Protein AF-A0A7X0JT51-F1 (afdb_monomer_lite)

Organism: NCBI:txid570281

Sequence (87 aa):
MYIWKFDSCVEDDQIAEYSRDESPDRFLFREGKRFDSDLGVPKFEFERSSAELSKLDSVPNTAMVPLVSSKFAIALRSNYPKFLGID

Radius of gyration: 13.81 Å; chains: 1; bounding box: 29×27×37 Å

Structure (mmCIF, N/CA/C/O backbone):
data_AF-A0A7X0JT51-F1
#
_entry.id   AF-A0A7X0JT51-F1
#
loop_
_atom_site.group_PDB
_atom_site.id
_atom_site.type_symbol
_atom_site.label_atom_id
_atom_site.label_alt_id
_atom_site.label_comp_id
_atom_site.label_asym_id
_atom_site.label_entity_id
_atom_site.label_seq_id
_atom_site.pdbx_PDB_ins_code
_atom_site.Cartn_x
_atom_site.Cartn_y
_atom_site.Cartn_z
_atom_site.occupancy
_atom_site.B_iso_or_equiv
_atom_site.auth_seq_id
_atom_site.auth_comp_id
_atom_site.auth_asym_id
_atom_site.auth_atom_id
_atom_site.pdbx_PDB_model_num
ATOM 1 N N . MET A 1 1 ? -21.204 1.655 0.876 1.00 42.66 1 MET A N 1
ATOM 2 C CA . MET A 1 1 ? -20.053 2.478 0.449 1.00 42.66 1 MET A CA 1
ATOM 3 C C . MET A 1 1 ? -18.849 1.558 0.399 1.00 42.66 1 MET A C 1
ATOM 5 O O . MET A 1 1 ? -18.560 0.940 1.413 1.00 42.66 1 MET A O 1
ATOM 9 N N . TYR A 1 2 ? -18.227 1.381 -0.765 1.00 50.53 2 TYR A N 1
ATOM 10 C CA . TYR A 1 2 ? -16.978 0.623 -0.879 1.00 50.53 2 TYR A CA 1
ATOM 11 C C . TYR A 1 2 ? -15.831 1.612 -0.652 1.00 50.53 2 TYR A C 1
ATOM 13 O O . TYR A 1 2 ? -15.796 2.641 -1.317 1.00 50.53 2 TYR A O 1
ATOM 21 N N . ILE A 1 3 ? -14.945 1.343 0.312 1.00 55.09 3 ILE A N 1
ATOM 22 C CA . ILE A 1 3 ? -13.798 2.223 0.632 1.00 55.09 3 ILE A CA 1
ATOM 23 C C . ILE A 1 3 ? -12.755 2.184 -0.498 1.00 55.09 3 ILE A C 1
ATOM 25 O O . ILE A 1 3 ? -11.942 3.090 -0.643 1.00 55.09 3 ILE A O 1
ATOM 29 N N . TRP A 1 4 ? -12.805 1.139 -1.322 1.00 57.47 4 TRP A N 1
ATOM 30 C CA . TRP A 1 4 ? -11.839 0.871 -2.366 1.00 57.47 4 TRP A CA 1
ATOM 31 C C . TRP A 1 4 ? -12.527 0.106 -3.502 1.00 57.47 4 TRP A C 1
ATOM 33 O O . TRP A 1 4 ? -13.194 -0.904 -3.265 1.00 57.47 4 TRP A O 1
ATOM 43 N N . LYS A 1 5 ? -12.422 0.630 -4.724 1.00 58.91 5 LYS A N 1
ATOM 44 C CA . LYS A 1 5 ? -12.925 0.021 -5.957 1.00 58.91 5 LYS A CA 1
ATOM 45 C C . LYS A 1 5 ? -11.989 0.434 -7.089 1.00 58.91 5 LYS A C 1
ATOM 47 O O . LYS A 1 5 ? -11.682 1.615 -7.208 1.00 58.91 5 LYS A O 1
ATOM 52 N N . PHE A 1 6 ? -11.565 -0.521 -7.911 1.00 62.84 6 PHE A N 1
ATOM 53 C CA . PHE A 1 6 ? -10.894 -0.203 -9.167 1.00 62.84 6 PHE A CA 1
ATOM 54 C C . PHE A 1 6 ? -11.889 0.327 -10.182 1.00 62.84 6 PHE A C 1
ATOM 56 O O . PHE A 1 6 ? -12.937 -0.287 -10.410 1.00 62.84 6 PHE A O 1
ATOM 63 N N . ASP A 1 7 ? -11.539 1.445 -10.807 1.00 62.19 7 ASP A N 1
ATOM 64 C CA . ASP A 1 7 ? -12.116 1.770 -12.099 1.00 62.19 7 ASP A CA 1
ATOM 65 C C . ASP A 1 7 ? -11.624 0.739 -13.114 1.00 62.19 7 ASP A C 1
ATOM 67 O O . ASP A 1 7 ? -10.497 0.255 -13.052 1.00 62.19 7 ASP A O 1
ATOM 71 N N . SER A 1 8 ? -12.489 0.357 -14.043 1.00 61.50 8 SER A N 1
ATOM 72 C CA . SER A 1 8 ? -12.236 -0.720 -15.005 1.00 61.50 8 SER A CA 1
ATOM 73 C C . SER A 1 8 ? -11.146 -0.407 -16.045 1.00 61.50 8 SER A C 1
ATOM 75 O O . SER A 1 8 ? -10.951 -1.206 -16.952 1.00 61.50 8 SER A O 1
ATOM 77 N N . CYS A 1 9 ? -10.471 0.742 -15.938 1.00 61.62 9 CYS A N 1
ATOM 78 C CA . CYS A 1 9 ? -9.534 1.279 -16.931 1.00 61.62 9 CYS A CA 1
ATOM 79 C C . CYS A 1 9 ? -8.172 1.660 -16.320 1.00 61.62 9 CYS A C 1
ATOM 81 O O . CYS A 1 9 ? -7.560 2.639 -16.737 1.00 61.62 9 CYS A O 1
ATOM 83 N N . VAL A 1 10 ? -7.739 0.953 -15.277 1.00 72.75 10 VAL A N 1
ATOM 84 C CA . VAL A 1 10 ? -6.408 1.143 -14.688 1.00 72.75 10 VAL A CA 1
ATOM 85 C C . VAL A 1 10 ? -5.402 0.357 -15.528 1.00 72.75 10 VAL A C 1
ATOM 87 O O . VAL A 1 10 ? -5.564 -0.851 -15.683 1.00 72.75 10 VAL A O 1
ATOM 90 N N . GLU A 1 11 ? -4.402 1.046 -16.075 1.00 80.38 11 GLU A N 1
ATOM 91 C CA . GLU A 1 11 ? -3.302 0.414 -16.817 1.00 80.38 11 GLU A CA 1
ATOM 92 C C . GLU A 1 11 ? -2.425 -0.429 -15.869 1.00 80.38 11 GLU A C 1
ATOM 94 O O . GLU A 1 11 ? -2.337 -0.146 -14.669 1.00 80.38 11 GLU A O 1
ATOM 99 N N . ASP A 1 12 ? -1.771 -1.466 -16.396 1.00 77.00 12 ASP A N 1
ATOM 100 C CA . ASP A 1 12 ? -0.994 -2.413 -15.581 1.00 77.00 12 ASP A CA 1
ATOM 101 C C . ASP A 1 12 ? 0.139 -1.718 -14.795 1.00 77.00 12 ASP A C 1
ATOM 103 O O . ASP A 1 12 ? 0.355 -2.031 -13.625 1.00 77.00 12 ASP A O 1
ATOM 107 N N . ASP A 1 13 ? 0.772 -0.691 -15.377 1.00 80.38 13 ASP A N 1
ATOM 108 C CA . ASP A 1 13 ? 1.852 0.115 -14.769 1.00 80.38 13 ASP A CA 1
ATOM 109 C C . ASP A 1 13 ? 1.400 0.959 -13.556 1.00 80.38 13 ASP A C 1
ATOM 111 O O . ASP A 1 13 ? 2.190 1.612 -12.861 1.00 80.38 13 ASP A O 1
ATOM 115 N N . GLN A 1 14 ? 0.094 0.985 -13.292 1.00 83.19 14 GLN A N 1
ATOM 116 C CA . GLN A 1 14 ? -0.504 1.691 -12.166 1.00 83.19 14 GLN A CA 1
ATOM 117 C C . GLN A 1 14 ? -0.802 0.752 -10.995 1.00 83.19 14 GLN A C 1
ATOM 119 O O . GLN A 1 14 ? -1.091 1.246 -9.901 1.00 83.19 14 GLN A O 1
ATOM 124 N N . ILE A 1 15 ? -0.739 -0.567 -11.214 1.00 89.06 15 ILE A N 1
ATOM 125 C CA . ILE A 1 15 ? -1.066 -1.610 -10.241 1.00 89.06 15 ILE A CA 1
ATOM 126 C C . ILE A 1 15 ? 0.206 -2.034 -9.504 1.00 89.06 15 ILE A C 1
ATOM 128 O O . ILE A 1 15 ? 1.174 -2.492 -10.095 1.00 89.06 15 ILE A O 1
ATOM 132 N N . ALA A 1 16 ? 0.195 -1.908 -8.180 1.00 91.88 16 ALA A N 1
ATOM 133 C CA . ALA A 1 16 ? 1.280 -2.372 -7.331 1.00 91.88 16 ALA A CA 1
ATOM 134 C C . ALA A 1 16 ? 1.276 -3.903 -7.204 1.00 91.88 16 ALA A C 1
ATOM 136 O O . ALA A 1 16 ? 0.233 -4.518 -6.939 1.00 91.88 16 ALA A O 1
ATOM 137 N N . GLU A 1 17 ? 2.450 -4.517 -7.321 1.00 93.94 17 GLU A N 1
ATOM 138 C CA . GLU A 1 17 ? 2.586 -5.967 -7.228 1.00 93.94 17 GLU A CA 1
ATOM 139 C C . GLU A 1 17 ? 2.817 -6.401 -5.783 1.00 93.94 17 GLU A C 1
ATOM 141 O O . GLU A 1 17 ? 3.650 -5.849 -5.065 1.00 93.94 17 GLU A O 1
ATOM 146 N N . TYR A 1 18 ? 2.048 -7.387 -5.327 1.00 93.62 18 TYR A N 1
ATOM 147 C CA . TYR A 1 18 ? 2.175 -7.916 -3.976 1.00 93.62 18 TYR A CA 1
ATOM 148 C C . TYR A 1 18 ? 3.350 -8.888 -3.855 1.00 93.62 18 TYR A C 1
ATOM 150 O O . TYR A 1 18 ? 3.319 -9.974 -4.440 1.00 93.62 18 TYR A O 1
ATOM 158 N N . SER A 1 19 ? 4.335 -8.559 -3.016 1.00 94.12 19 SER A N 1
ATOM 159 C CA . SER A 1 19 ? 5.472 -9.450 -2.771 1.00 94.12 19 SER A CA 1
ATOM 160 C C . SER A 1 19 ? 5.058 -10.611 -1.867 1.00 94.12 19 SER A C 1
ATOM 162 O O . SER A 1 19 ? 4.898 -10.447 -0.658 1.00 94.12 19 SER A O 1
ATOM 164 N N . ARG A 1 20 ? 4.858 -11.796 -2.454 1.00 90.38 20 ARG A N 1
ATOM 165 C CA . ARG A 1 20 ? 4.382 -12.995 -1.735 1.00 90.38 20 ARG A CA 1
ATOM 166 C C . ARG A 1 20 ? 5.417 -13.580 -0.779 1.00 90.38 20 ARG A C 1
ATOM 168 O O . ARG A 1 20 ? 5.025 -14.195 0.203 1.00 90.38 20 ARG A O 1
ATOM 175 N N . ASP A 1 21 ? 6.698 -13.392 -1.072 1.00 91.69 21 ASP A N 1
ATOM 176 C CA . ASP A 1 21 ? 7.789 -13.970 -0.283 1.00 91.69 21 ASP A CA 1
ATOM 177 C C . ASP A 1 21 ? 8.090 -13.142 0.973 1.00 91.69 21 ASP A C 1
ATOM 179 O O . ASP A 1 21 ? 8.588 -13.665 1.968 1.00 91.69 21 ASP A O 1
ATOM 183 N N . GLU A 1 22 ? 7.766 -11.847 0.942 1.00 91.12 22 GLU A N 1
ATOM 184 C CA . GLU A 1 22 ? 8.066 -10.910 2.026 1.00 91.12 22 GLU A CA 1
ATOM 185 C C . GLU A 1 22 ? 6.830 -10.435 2.798 1.00 91.12 22 GLU A C 1
ATOM 187 O O . GLU A 1 22 ? 6.955 -9.616 3.714 1.00 91.12 22 GLU A O 1
ATOM 192 N N . SER A 1 23 ? 5.645 -10.914 2.419 1.00 91.25 23 SER A N 1
ATOM 193 C CA . SER A 1 23 ? 4.374 -10.477 2.989 1.00 91.25 23 SER A CA 1
ATOM 194 C C . SER A 1 23 ? 3.569 -11.643 3.567 1.00 91.25 23 SER A C 1
ATOM 196 O O . SER A 1 23 ? 3.804 -12.799 3.217 1.00 91.25 23 SER A O 1
ATOM 198 N N . PRO A 1 24 ? 2.579 -11.357 4.430 1.00 88.75 24 PRO A N 1
ATOM 199 C CA . PRO A 1 24 ? 1.672 -12.377 4.959 1.00 88.75 24 PRO A CA 1
ATOM 200 C C . PRO A 1 24 ? 0.817 -13.030 3.864 1.00 88.75 24 PRO A C 1
ATOM 202 O O . PRO A 1 24 ? 0.805 -12.604 2.713 1.00 88.75 24 PRO A O 1
ATOM 205 N N . ASP A 1 25 ? 0.028 -14.049 4.201 1.00 88.00 25 ASP A N 1
ATOM 206 C CA . ASP A 1 25 ? -0.927 -14.575 3.224 1.00 88.00 25 ASP A CA 1
ATOM 207 C C . ASP A 1 25 ? -2.030 -13.536 2.935 1.00 88.00 25 ASP A C 1
ATOM 209 O O . ASP A 1 25 ? -2.833 -13.183 3.802 1.00 88.00 25 ASP A O 1
ATOM 213 N N . ARG A 1 26 ? -2.101 -13.063 1.682 1.00 83.19 26 ARG A N 1
ATOM 214 C CA . ARG A 1 26 ? -3.099 -12.079 1.242 1.00 83.19 26 ARG A CA 1
ATOM 215 C C . ARG A 1 26 ? -4.547 -12.538 1.418 1.00 83.19 26 ARG A C 1
ATOM 217 O O . ARG A 1 26 ? -5.445 -11.700 1.498 1.00 83.19 26 ARG A O 1
ATOM 224 N N . PHE A 1 27 ? -4.804 -13.848 1.437 1.00 83.69 27 PHE A N 1
ATOM 225 C CA . PHE A 1 27 ? -6.157 -14.373 1.605 1.00 83.69 27 PHE A CA 1
ATOM 226 C C . PHE A 1 27 ? -6.707 -14.096 3.004 1.00 83.69 27 PHE A C 1
ATOM 228 O O . PHE A 1 27 ? -7.921 -13.937 3.138 1.00 83.69 27 PHE A O 1
ATOM 235 N N . LEU A 1 28 ? -5.835 -13.918 4.003 1.00 81.19 28 LEU A N 1
ATOM 236 C CA . LEU A 1 28 ? -6.224 -13.557 5.366 1.00 81.19 28 LEU A CA 1
ATOM 237 C C . LEU A 1 28 ? -7.048 -12.262 5.379 1.00 81.19 28 LEU A C 1
ATOM 239 O O . LEU A 1 28 ? -8.076 -12.176 6.048 1.00 81.19 28 LEU A O 1
ATOM 243 N N . PHE A 1 29 ? -6.665 -11.267 4.572 1.00 75.75 29 PHE A N 1
ATOM 244 C CA . PHE A 1 29 ? -7.327 -9.957 4.540 1.00 75.75 29 PHE A CA 1
ATOM 245 C C . PHE A 1 29 ? -8.749 -9.985 3.960 1.00 75.75 29 PHE A C 1
ATOM 247 O O . PHE A 1 29 ? -9.491 -9.014 4.107 1.00 75.75 29 PHE A O 1
ATOM 254 N N . ARG A 1 30 ? -9.164 -11.087 3.320 1.00 73.75 30 ARG A N 1
ATOM 255 C CA . ARG A 1 30 ? -10.512 -11.227 2.744 1.00 73.75 30 ARG A CA 1
ATOM 256 C C . ARG A 1 30 ? -11.578 -11.553 3.781 1.00 73.75 30 ARG A C 1
ATOM 258 O O . ARG A 1 30 ? -12.760 -11.390 3.495 1.00 73.75 30 ARG A O 1
ATOM 265 N N . GLU A 1 31 ? -11.184 -12.002 4.970 1.00 74.75 31 GLU A N 1
ATOM 266 C CA . GLU A 1 31 ? -12.136 -12.428 5.996 1.00 74.75 31 GLU A CA 1
ATOM 267 C C . GLU A 1 31 ? -12.838 -11.264 6.705 1.00 74.75 31 GLU A C 1
ATOM 269 O O . GLU A 1 31 ? -13.828 -11.486 7.398 1.00 74.75 31 GLU A O 1
ATOM 274 N N . GLY A 1 32 ? -12.345 -10.028 6.552 1.00 71.75 32 GLY A N 1
ATOM 275 C CA . GLY A 1 32 ? -12.933 -8.850 7.200 1.00 71.75 32 GLY A CA 1
ATOM 276 C C . GLY A 1 32 ? -12.902 -8.910 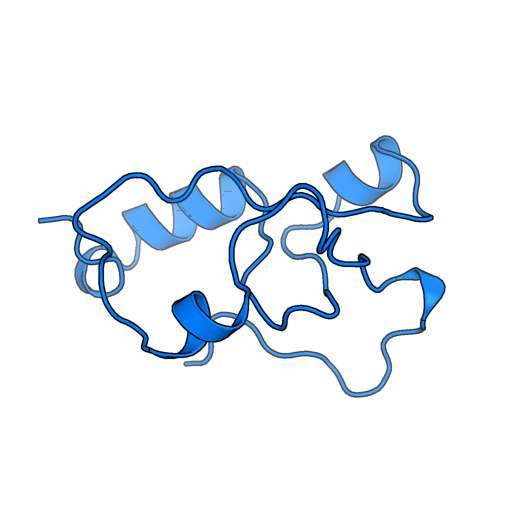8.732 1.00 71.75 32 GLY A C 1
ATOM 277 O O . GLY A 1 32 ? -13.695 -8.239 9.389 1.00 71.75 32 GLY A O 1
ATOM 278 N N . LYS A 1 33 ? -12.012 -9.728 9.305 1.00 76.44 33 LYS A N 1
ATOM 279 C CA . LYS A 1 33 ? -11.829 -9.887 10.750 1.00 76.44 33 LYS A CA 1
ATOM 280 C C . LYS A 1 33 ? -10.607 -9.116 11.225 1.00 76.44 33 LYS A C 1
ATOM 282 O O . LYS A 1 33 ? -9.655 -8.896 10.478 1.00 76.44 33 LYS A O 1
ATOM 287 N N . ARG A 1 34 ? -10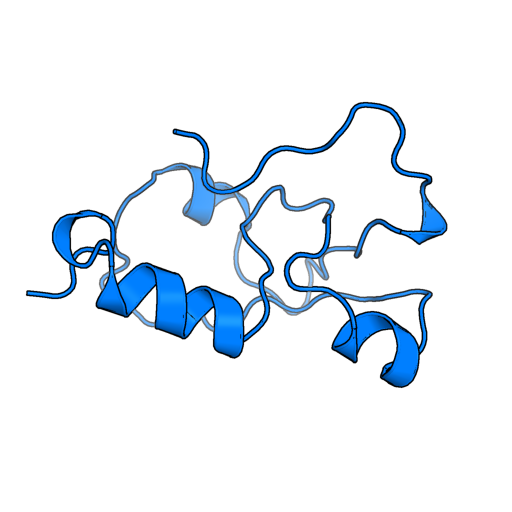.630 -8.739 12.501 1.00 75.44 34 ARG A N 1
ATOM 288 C CA . ARG A 1 34 ? -9.443 -8.256 13.203 1.00 75.44 34 ARG A CA 1
ATOM 289 C C . ARG A 1 34 ? -8.523 -9.446 13.476 1.00 75.44 34 ARG A C 1
ATOM 291 O O . ARG A 1 34 ? -9.008 -10.510 13.849 1.00 75.44 34 ARG A O 1
ATOM 298 N N . PHE A 1 35 ? -7.223 -9.261 13.285 1.00 77.31 35 PHE A N 1
ATOM 299 C CA . PHE A 1 35 ? -6.233 -10.272 13.641 1.00 77.31 35 PHE A CA 1
ATOM 300 C C . PHE A 1 35 ? -5.775 -10.056 15.080 1.00 77.31 35 PHE A C 1
ATOM 302 O O . PHE A 1 35 ? -5.479 -8.926 15.472 1.00 77.31 35 PHE A O 1
ATOM 309 N N . ASP A 1 36 ? -5.727 -11.141 15.850 1.00 76.31 36 ASP A N 1
ATOM 310 C CA . ASP A 1 36 ? -5.307 -11.122 17.257 1.00 76.31 36 ASP A CA 1
ATOM 311 C C . ASP A 1 36 ? -3.782 -11.000 17.413 1.00 76.31 36 ASP A C 1
ATOM 313 O O . ASP A 1 36 ? -3.283 -10.606 18.465 1.00 76.31 36 ASP A O 1
ATOM 317 N N . SER A 1 37 ? -3.039 -11.314 16.352 1.00 78.25 37 SER A N 1
ATOM 318 C CA . SER A 1 37 ? -1.583 -11.234 16.280 1.00 78.25 37 SER A CA 1
ATOM 319 C C . SER A 1 37 ? -1.141 -10.269 15.185 1.00 78.25 37 SER A C 1
ATOM 321 O O . SER A 1 37 ? -1.799 -10.154 14.149 1.00 78.25 37 SER A O 1
ATOM 323 N N . ASP A 1 38 ? 0.010 -9.628 15.388 1.00 82.56 38 ASP A N 1
ATOM 324 C CA . ASP A 1 38 ? 0.685 -8.893 14.321 1.00 82.56 38 ASP A CA 1
ATOM 325 C C . ASP A 1 38 ? 1.083 -9.875 13.213 1.00 82.56 38 ASP A C 1
ATOM 327 O O . ASP A 1 38 ? 1.873 -10.794 13.433 1.00 82.56 38 ASP A O 1
ATOM 331 N N . LEU A 1 39 ? 0.481 -9.713 12.035 1.00 82.31 39 LEU A N 1
ATOM 332 C CA . LEU A 1 39 ? 0.799 -10.518 10.861 1.00 82.31 39 LEU A CA 1
ATOM 333 C C . LEU A 1 39 ? 2.058 -10.010 10.151 1.00 82.31 39 LEU A C 1
ATOM 335 O O . LEU A 1 39 ? 2.569 -10.707 9.286 1.00 82.31 39 LEU A O 1
ATOM 339 N N . GLY A 1 40 ? 2.565 -8.827 10.502 1.00 84.19 40 GLY A N 1
ATOM 340 C CA . GLY A 1 40 ? 3.571 -8.104 9.739 1.00 84.19 40 GLY A CA 1
ATOM 341 C C . GLY A 1 40 ? 2.951 -7.156 8.710 1.00 84.19 40 GLY A C 1
ATOM 342 O O . GLY A 1 40 ? 1.742 -7.151 8.461 1.00 84.19 40 GLY A O 1
ATOM 343 N N . VAL A 1 41 ? 3.797 -6.316 8.110 1.00 83.38 41 VAL A N 1
ATOM 344 C CA . VAL A 1 41 ? 3.374 -5.287 7.152 1.00 83.38 41 VAL A CA 1
ATOM 345 C C . VAL A 1 41 ? 3.440 -5.845 5.725 1.00 83.38 41 VAL A C 1
ATOM 347 O O . VAL A 1 41 ? 4.526 -6.215 5.282 1.00 83.38 41 VAL A O 1
ATOM 350 N N . PRO A 1 42 ? 2.315 -5.878 4.985 1.00 88.62 42 PRO A N 1
ATOM 351 C CA . PRO A 1 42 ? 2.294 -6.129 3.546 1.00 88.62 42 PRO A CA 1
ATOM 352 C C . PRO A 1 42 ? 3.312 -5.288 2.770 1.00 88.62 42 PRO A C 1
ATOM 354 O O . PRO A 1 42 ? 3.357 -4.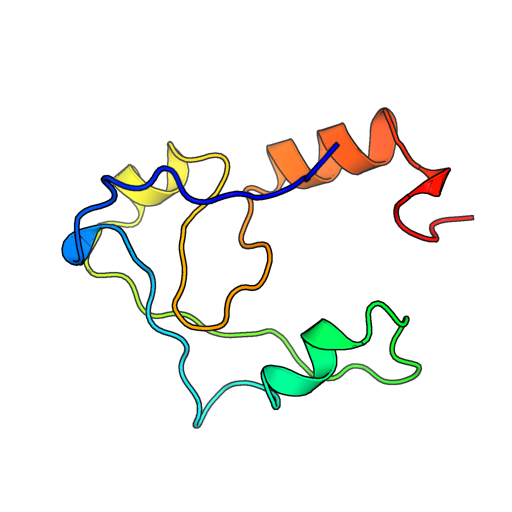068 2.938 1.00 88.62 42 PRO A O 1
ATOM 357 N N . LYS A 1 43 ? 4.072 -5.919 1.875 1.00 92.56 43 LYS A N 1
ATOM 358 C CA . LYS A 1 43 ? 5.004 -5.240 0.976 1.00 92.56 43 LYS A CA 1
ATOM 359 C C . LYS A 1 43 ? 4.521 -5.275 -0.467 1.00 92.56 43 LYS A C 1
ATOM 361 O O . LYS A 1 43 ? 3.948 -6.260 -0.937 1.00 92.56 43 LYS A O 1
ATOM 366 N N . PHE A 1 44 ? 4.790 -4.176 -1.159 1.00 93.12 44 PHE A N 1
ATOM 367 C CA . PHE A 1 44 ? 4.385 -3.961 -2.537 1.00 93.12 44 PHE A CA 1
ATOM 368 C C . PHE A 1 44 ? 5.540 -3.393 -3.346 1.00 93.12 44 PHE A C 1
ATOM 370 O O . PHE A 1 44 ? 6.295 -2.551 -2.854 1.00 93.12 44 PHE A O 1
ATOM 377 N N . GLU A 1 45 ? 5.629 -3.837 -4.589 1.00 94.19 45 GLU A N 1
ATOM 378 C CA . GLU A 1 45 ? 6.528 -3.300 -5.599 1.00 94.19 45 GLU A CA 1
ATOM 379 C C . GLU A 1 45 ? 5.751 -2.367 -6.527 1.00 94.19 45 GLU A C 1
ATOM 381 O O . GLU A 1 45 ? 4.575 -2.590 -6.825 1.00 94.19 45 GLU A O 1
ATOM 386 N N . PHE A 1 46 ? 6.403 -1.289 -6.956 1.00 92.19 46 PHE A N 1
ATOM 387 C CA . PHE A 1 46 ? 5.793 -0.250 -7.776 1.00 92.19 46 PHE A CA 1
ATOM 388 C C . PHE A 1 46 ? 6.711 0.072 -8.948 1.00 92.19 46 PHE A C 1
ATOM 390 O O . PHE A 1 46 ? 7.907 0.281 -8.752 1.00 92.19 46 PHE A O 1
ATOM 397 N N . GLU A 1 47 ? 6.140 0.200 -10.144 1.00 91.44 47 GLU A N 1
ATOM 398 C CA . GLU A 1 47 ? 6.872 0.724 -11.305 1.00 91.44 47 GLU A CA 1
ATOM 399 C C . GLU A 1 47 ? 7.051 2.250 -11.228 1.00 91.44 47 GLU A C 1
ATOM 401 O O . GLU A 1 47 ? 8.007 2.815 -11.760 1.00 91.44 47 GLU A O 1
ATOM 406 N N . ARG A 1 48 ? 6.144 2.931 -10.516 1.00 88.94 48 ARG A N 1
ATOM 407 C CA . ARG A 1 48 ? 6.141 4.388 -10.348 1.00 88.94 48 ARG A CA 1
ATOM 408 C C . ARG A 1 48 ? 7.178 4.872 -9.348 1.00 88.94 48 ARG A C 1
ATOM 410 O O . ARG A 1 48 ? 7.475 4.224 -8.344 1.00 88.94 48 ARG A O 1
ATOM 417 N N . SER A 1 49 ? 7.638 6.102 -9.553 1.00 91.19 49 SER A N 1
ATOM 418 C CA . SER A 1 49 ? 8.519 6.765 -8.598 1.00 91.19 49 SER A CA 1
ATOM 419 C C . SER A 1 49 ? 7.789 7.126 -7.298 1.00 91.19 49 SER A C 1
ATOM 421 O O . SER A 1 49 ? 6.590 7.412 -7.271 1.00 91.19 49 SER A O 1
ATOM 423 N N . SER A 1 50 ? 8.543 7.229 -6.200 1.00 89.50 50 SER A N 1
ATOM 424 C CA . SER A 1 50 ? 8.016 7.699 -4.907 1.00 89.50 50 SER A CA 1
ATOM 425 C C . SER A 1 50 ? 7.343 9.085 -5.003 1.00 89.50 50 SER A C 1
ATOM 427 O O . SER A 1 50 ? 6.321 9.348 -4.362 1.00 89.50 50 SER A O 1
ATOM 429 N N . ALA A 1 51 ? 7.850 9.963 -5.878 1.00 91.50 51 ALA A N 1
ATOM 430 C CA . ALA A 1 51 ? 7.274 11.287 -6.111 1.00 91.50 51 ALA A CA 1
ATOM 431 C C . ALA A 1 51 ? 5.883 11.230 -6.768 1.00 91.50 51 ALA A C 1
ATOM 433 O O . ALA A 1 51 ? 5.052 12.103 -6.522 1.00 91.50 51 ALA A O 1
ATOM 434 N N . GLU A 1 52 ? 5.605 10.216 -7.584 1.00 90.12 52 GLU A N 1
ATOM 435 C CA . GLU A 1 52 ? 4.284 9.997 -8.178 1.00 90.12 52 GLU A CA 1
ATOM 436 C C . GLU A 1 52 ? 3.341 9.317 -7.191 1.00 90.12 52 GLU A C 1
ATOM 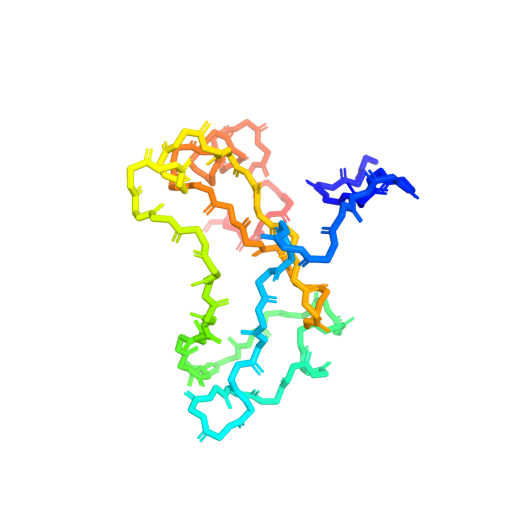438 O O . GLU A 1 52 ? 2.207 9.765 -7.032 1.00 90.12 52 GLU A O 1
ATOM 443 N N . LEU A 1 53 ? 3.827 8.302 -6.469 1.00 88.25 53 LEU A N 1
ATOM 444 C CA . LEU A 1 53 ? 3.050 7.592 -5.449 1.00 88.25 53 LEU A CA 1
ATOM 445 C C . LEU A 1 53 ? 2.554 8.531 -4.344 1.00 88.25 53 LEU A C 1
ATOM 447 O O . LEU A 1 53 ? 1.407 8.429 -3.920 1.00 88.25 53 LEU A O 1
ATOM 451 N N . SER A 1 54 ? 3.375 9.498 -3.922 1.00 87.94 54 SER A N 1
ATOM 452 C CA . SER A 1 54 ? 3.002 10.464 -2.875 1.00 87.94 54 SER A CA 1
ATOM 453 C C . SER A 1 54 ? 1.837 11.397 -3.243 1.00 87.94 54 SER A C 1
ATOM 455 O O . SER A 1 54 ? 1.284 12.056 -2.363 1.00 87.94 54 SER A O 1
ATOM 457 N N . LYS A 1 55 ? 1.441 11.451 -4.522 1.00 89.62 55 LYS A N 1
ATOM 458 C CA . LYS A 1 55 ? 0.297 12.242 -5.005 1.00 89.62 55 LYS A CA 1
ATOM 459 C C . LYS A 1 55 ? -1.025 11.470 -4.967 1.00 89.62 55 LYS A C 1
ATOM 461 O O . LYS A 1 55 ? -2.065 12.059 -5.250 1.00 89.62 55 LYS A O 1
ATOM 466 N N . LEU A 1 56 ? -0.992 10.172 -4.667 1.00 87.50 56 LEU A N 1
ATOM 467 C CA . LEU A 1 56 ? -2.152 9.287 -4.708 1.00 87.50 56 LEU A CA 1
ATOM 468 C C . LEU A 1 56 ? -2.682 9.031 -3.295 1.00 87.50 56 LEU A C 1
ATOM 470 O O . LEU A 1 56 ? -1.921 8.737 -2.376 1.00 87.50 56 LEU A O 1
ATOM 474 N N . ASP A 1 57 ? -4.004 9.084 -3.130 1.00 88.75 57 ASP A N 1
ATOM 475 C CA . ASP A 1 57 ? -4.655 8.704 -1.869 1.00 88.75 57 ASP A CA 1
ATOM 476 C C . ASP A 1 57 ? -4.908 7.197 -1.757 1.00 88.75 57 ASP A C 1
ATOM 478 O O . ASP A 1 57 ? -5.044 6.673 -0.652 1.00 88.75 57 ASP A O 1
ATOM 482 N N . SER A 1 58 ? -4.930 6.491 -2.886 1.00 88.06 58 SER A N 1
ATOM 483 C CA . SER A 1 58 ? -5.069 5.040 -2.954 1.00 88.06 58 SER A CA 1
ATOM 484 C C . SER A 1 58 ? -4.317 4.484 -4.151 1.00 88.06 58 SER A C 1
ATOM 486 O O . SER A 1 58 ? -4.345 5.094 -5.221 1.00 88.06 58 SER A O 1
ATOM 488 N N . VAL A 1 59 ? -3.711 3.311 -3.991 1.00 88.69 59 VAL A N 1
ATOM 489 C CA . VAL A 1 59 ? -2.990 2.621 -5.061 1.00 88.69 59 VAL A CA 1
ATOM 490 C C . VAL A 1 59 ? -3.612 1.246 -5.304 1.00 88.69 59 VAL A C 1
ATOM 492 O O . VAL A 1 59 ? -3.852 0.494 -4.347 1.00 88.69 59 VAL A O 1
ATOM 495 N N . PRO A 1 60 ? -3.919 0.907 -6.565 1.00 88.94 60 PRO A N 1
ATOM 496 C CA . PRO A 1 60 ? -4.390 -0.418 -6.900 1.00 88.94 60 PRO A CA 1
ATOM 497 C C . PRO A 1 60 ? -3.296 -1.468 -6.746 1.00 88.94 60 PRO A C 1
ATOM 499 O O . PRO A 1 60 ? -2.123 -1.153 -6.859 1.00 88.94 60 PRO A O 1
ATOM 502 N N . ASN A 1 61 ? -3.666 -2.704 -6.412 1.00 89.94 61 ASN A N 1
ATOM 503 C CA . ASN A 1 61 ? -2.712 -3.790 -6.206 1.00 89.94 61 ASN A CA 1
ATOM 504 C C . ASN A 1 61 ? -3.300 -5.177 -6.478 1.00 89.94 61 ASN A C 1
ATOM 506 O O . ASN A 1 61 ? -4.510 -5.399 -6.360 1.00 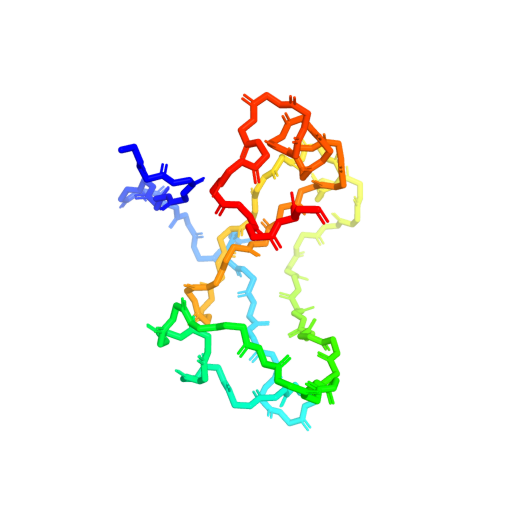89.94 61 ASN A O 1
ATOM 510 N N . THR A 1 62 ? -2.413 -6.130 -6.755 1.00 90.00 62 THR A N 1
ATOM 511 C CA . THR A 1 62 ? -2.767 -7.515 -7.102 1.00 90.00 62 THR A CA 1
ATOM 512 C C . THR A 1 62 ? -3.223 -8.369 -5.916 1.00 90.00 62 THR A C 1
ATOM 514 O O . THR A 1 62 ? -3.836 -9.424 -6.107 1.00 90.00 62 THR A O 1
ATOM 517 N N . ALA A 1 63 ? -3.021 -7.907 -4.677 1.00 87.25 63 ALA A N 1
ATOM 518 C CA . ALA A 1 63 ? -3.569 -8.557 -3.486 1.00 87.25 63 ALA A CA 1
ATOM 519 C C . ALA A 1 63 ? -5.042 -8.214 -3.211 1.00 87.25 63 ALA A C 1
ATOM 521 O O . ALA A 1 63 ? -5.690 -8.893 -2.412 1.00 87.25 63 ALA A O 1
ATOM 522 N N . MET A 1 64 ? -5.583 -7.209 -3.900 1.00 81.56 64 MET A N 1
ATOM 523 C CA . MET A 1 64 ? -6.917 -6.656 -3.679 1.00 81.56 64 MET A CA 1
ATOM 524 C C . MET A 1 64 ? -7.176 -6.173 -2.246 1.00 81.56 64 MET A C 1
ATOM 526 O O . MET A 1 64 ? -8.280 -6.323 -1.720 1.00 81.56 64 MET A O 1
ATOM 530 N N . VAL A 1 65 ? -6.155 -5.603 -1.609 1.00 81.94 65 VAL A N 1
ATOM 531 C CA . VAL A 1 65 ? -6.265 -5.024 -0.263 1.00 81.94 65 VAL A CA 1
ATOM 532 C C . VAL A 1 65 ? -6.224 -3.495 -0.320 1.00 81.94 65 VAL A C 1
ATOM 534 O O . VAL A 1 65 ? -5.628 -2.940 -1.242 1.00 81.94 65 VAL A O 1
ATOM 537 N N . PRO A 1 66 ? -6.820 -2.769 0.641 1.00 84.31 66 PRO A N 1
ATOM 538 C CA . PRO A 1 66 ? -6.717 -1.315 0.667 1.00 84.31 66 PRO A CA 1
ATOM 539 C C . PRO A 1 66 ? -5.268 -0.863 0.896 1.00 84.31 66 PRO A C 1
ATOM 541 O O . PRO A 1 66 ? -4.708 -1.067 1.971 1.00 84.31 66 PRO A O 1
ATOM 544 N N . LEU A 1 67 ? -4.682 -0.208 -0.104 1.00 87.38 67 LEU A N 1
ATOM 545 C CA . LEU A 1 67 ? -3.391 0.467 -0.008 1.00 87.38 67 LEU A CA 1
ATOM 546 C C . LEU A 1 67 ? -3.637 1.965 -0.186 1.00 87.38 67 LEU A C 1
ATOM 548 O O . LEU A 1 67 ? -3.949 2.417 -1.286 1.00 87.38 67 LEU A O 1
ATOM 552 N N . VAL A 1 68 ? -3.585 2.717 0.913 1.00 87.69 68 VAL A N 1
ATOM 553 C CA . VAL A 1 68 ? -4.025 4.120 0.968 1.00 87.69 68 VAL A CA 1
ATOM 554 C C . VAL A 1 68 ? -3.003 5.020 1.651 1.00 87.69 68 VAL A C 1
ATOM 556 O O . VAL A 1 68 ? -2.214 4.563 2.478 1.00 87.69 68 VAL A O 1
ATOM 559 N N . SER A 1 69 ? -3.040 6.314 1.333 1.00 89.44 69 SER A N 1
ATOM 560 C CA . SER A 1 69 ? -2.192 7.319 1.970 1.00 89.44 69 SER A CA 1
ATOM 561 C C . SER A 1 69 ? -2.525 7.454 3.460 1.00 89.44 69 SER A C 1
ATOM 563 O O . SER A 1 69 ? -3.677 7.315 3.886 1.00 89.44 69 SER A O 1
ATOM 565 N N . SER A 1 70 ? -1.526 7.801 4.277 1.00 88.38 70 SER A N 1
ATOM 566 C CA . SER A 1 70 ? -1.734 8.045 5.711 1.00 88.38 70 SER A CA 1
ATOM 567 C C . SER A 1 70 ? -2.763 9.149 5.962 1.00 88.38 70 SER A C 1
ATOM 569 O O . SER A 1 70 ? -3.562 9.053 6.891 1.00 88.38 70 SER A O 1
ATOM 571 N N . LYS A 1 71 ? -2.789 10.181 5.107 1.00 89.88 71 LYS A N 1
ATOM 572 C CA . LYS A 1 71 ? -3.775 11.266 5.174 1.00 89.88 71 LYS A CA 1
ATOM 573 C C . LYS A 1 71 ? -5.196 10.732 4.986 1.00 89.88 71 LYS A C 1
ATOM 575 O O . LYS A 1 71 ? -6.081 11.076 5.768 1.00 89.88 71 LYS A O 1
ATOM 580 N N . PHE A 1 72 ? -5.405 9.878 3.985 1.00 86.75 72 PHE A N 1
ATOM 581 C CA . PHE A 1 72 ? -6.706 9.275 3.722 1.00 86.75 72 PHE A CA 1
ATOM 582 C C . PHE A 1 72 ? -7.126 8.322 4.848 1.00 86.75 72 PHE A C 1
ATOM 584 O O . PHE A 1 72 ? -8.257 8.390 5.327 1.00 86.75 72 PHE A O 1
ATOM 591 N N . ALA A 1 73 ? -6.197 7.507 5.356 1.00 85.12 73 ALA A N 1
ATOM 592 C CA . ALA A 1 73 ? -6.445 6.631 6.500 1.00 85.12 73 ALA A CA 1
ATOM 593 C C . ALA A 1 73 ? -6.861 7.413 7.761 1.00 85.12 73 ALA A C 1
ATOM 595 O O . ALA A 1 73 ? -7.796 7.010 8.454 1.00 85.12 73 ALA A O 1
ATOM 596 N N . ILE A 1 74 ? -6.211 8.549 8.046 1.00 88.19 74 ILE A N 1
ATOM 597 C CA . ILE A 1 74 ? -6.588 9.439 9.155 1.00 88.19 74 ILE A CA 1
ATOM 598 C C . ILE A 1 74 ? -7.992 10.007 8.931 1.00 88.19 74 ILE A C 1
ATOM 600 O O . ILE A 1 74 ? -8.826 9.926 9.829 1.00 88.19 74 ILE A O 1
ATOM 604 N N . ALA A 1 75 ? -8.286 10.520 7.732 1.00 86.81 75 ALA A N 1
ATOM 605 C CA . ALA A 1 75 ? -9.602 11.070 7.415 1.00 86.81 75 ALA A CA 1
ATOM 606 C C . ALA A 1 75 ? -10.722 10.026 7.576 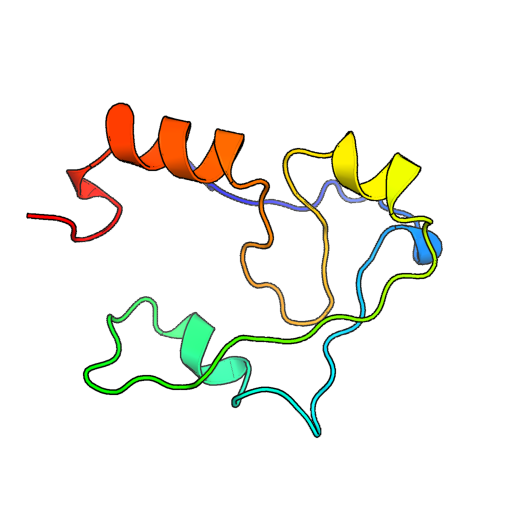1.00 86.81 75 ALA A C 1
ATOM 608 O O . ALA A 1 75 ? -11.772 10.340 8.142 1.00 86.81 75 ALA A O 1
ATOM 609 N N . LEU A 1 76 ? -10.489 8.781 7.144 1.00 83.19 76 LEU A N 1
ATOM 610 C CA . LEU A 1 76 ? -11.420 7.671 7.353 1.00 83.19 76 LEU A CA 1
ATOM 611 C C . LEU A 1 76 ? -11.637 7.385 8.842 1.00 83.19 76 LEU A C 1
ATOM 613 O O . LEU A 1 76 ? -12.781 7.263 9.270 1.00 83.19 76 LEU A O 1
ATOM 617 N N . ARG A 1 77 ? -10.567 7.340 9.646 1.00 82.81 77 ARG A N 1
ATOM 618 C CA . ARG A 1 77 ? -10.662 7.131 11.103 1.00 82.81 77 ARG A CA 1
ATOM 619 C C . ARG A 1 77 ? -11.450 8.229 11.800 1.00 82.81 77 ARG A C 1
ATOM 621 O O . ARG A 1 77 ? -12.287 7.926 12.642 1.00 82.81 77 ARG A O 1
ATOM 628 N N . SER A 1 78 ? -11.212 9.485 11.435 1.00 85.75 78 SER A N 1
ATOM 629 C CA . SER A 1 78 ? -11.876 10.626 12.066 1.00 85.75 78 SER A CA 1
ATOM 630 C C . SER A 1 78 ? -13.360 10.727 11.714 1.00 85.75 78 SER A C 1
ATOM 632 O O . SER A 1 78 ? -14.161 11.068 12.577 1.00 85.75 78 SER A O 1
ATOM 634 N N . ASN A 1 79 ? -13.738 10.436 10.466 1.00 84.38 79 ASN A N 1
ATOM 635 C CA . ASN A 1 79 ? -15.122 10.601 10.007 1.00 84.38 79 ASN A CA 1
ATOM 636 C C . ASN A 1 79 ? -15.968 9.328 10.164 1.00 84.38 79 ASN A C 1
ATOM 638 O O . ASN A 1 79 ? -17.191 9.411 10.264 1.00 84.38 79 ASN A O 1
ATOM 642 N N . TYR A 1 80 ? -15.334 8.153 10.200 1.00 80.69 80 TYR A N 1
ATOM 643 C CA . TYR A 1 80 ? -16.005 6.850 10.197 1.00 80.69 80 TYR A CA 1
ATOM 644 C C . TYR A 1 80 ? -15.411 5.860 11.224 1.00 80.69 80 TYR A C 1
ATOM 646 O O . TYR A 1 80 ? -15.131 4.712 10.871 1.00 80.69 80 TYR A O 1
ATOM 654 N N . PRO A 1 81 ? -15.257 6.242 12.509 1.00 69.81 81 PRO A N 1
ATOM 655 C CA . PRO A 1 81 ? -14.548 5.432 13.511 1.00 69.81 81 PRO A CA 1
ATOM 656 C C . PRO A 1 81 ? -15.157 4.033 13.710 1.00 69.81 81 PRO A C 1
ATOM 658 O O . PRO A 1 81 ? -14.435 3.041 13.806 1.00 69.81 81 PRO A O 1
ATOM 661 N N . LYS A 1 82 ? -16.492 3.929 13.641 1.00 67.00 82 LYS A N 1
ATOM 662 C CA . LYS A 1 82 ? -17.242 2.670 13.818 1.00 67.00 82 LYS A CA 1
ATOM 663 C C . LYS A 1 82 ? -16.932 1.598 12.769 1.00 67.00 82 LYS A C 1
ATOM 665 O O . LYS A 1 82 ? -17.176 0.424 13.011 1.00 67.00 82 LYS A O 1
ATOM 670 N N . PHE A 1 83 ? -16.422 1.987 11.601 1.00 62.25 83 PHE A N 1
ATOM 671 C CA . PHE A 1 83 ? -16.136 1.061 10.500 1.00 62.25 83 PHE A CA 1
ATOM 672 C C . PHE A 1 83 ? -14.717 0.488 10.545 1.00 62.25 83 PHE A C 1
ATOM 674 O O . PHE A 1 83 ? -14.379 -0.358 9.722 1.00 62.25 83 PHE A O 1
ATOM 681 N N . LEU A 1 84 ? -13.893 0.935 11.495 1.00 58.62 84 LEU A N 1
ATOM 682 C CA . LEU A 1 84 ? -12.506 0.493 11.641 1.00 58.62 84 LEU A CA 1
ATOM 683 C C . LEU A 1 84 ? -12.263 -0.306 12.927 1.00 58.62 84 LEU A C 1
ATOM 685 O O . LEU A 1 84 ? -11.124 -0.680 13.191 1.00 58.62 84 LEU A O 1
ATOM 689 N N . GLY A 1 85 ? -13.311 -0.573 13.718 1.00 51.41 85 GLY A N 1
ATOM 690 C CA . GLY A 1 85 ? -13.196 -1.311 14.983 1.00 51.41 85 GLY A CA 1
ATOM 691 C C . GLY A 1 85 ? -12.265 -0.636 15.998 1.00 51.41 85 GLY A C 1
ATOM 692 O O . GLY A 1 85 ? -11.623 -1.327 16.792 1.00 51.41 85 GLY A O 1
ATOM 693 N N . ILE A 1 86 ? -12.140 0.694 15.912 1.00 44.81 86 ILE A N 1
ATOM 694 C CA . ILE A 1 86 ? -11.435 1.535 16.880 1.00 44.81 86 ILE A CA 1
ATOM 695 C C . ILE A 1 86 ? -12.506 2.052 17.843 1.00 44.81 86 ILE A C 1
ATOM 697 O O . ILE A 1 86 ? -13.142 3.069 17.563 1.00 44.81 86 ILE A O 1
ATOM 701 N N . ASP A 1 87 ? -12.727 1.293 18.914 1.00 44.09 87 ASP A N 1
ATOM 702 C CA . ASP A 1 87 ? -13.403 1.759 20.129 1.00 44.09 87 ASP A CA 1
ATOM 703 C C . ASP A 1 87 ? -12.367 2.347 21.099 1.00 44.09 87 ASP A C 1
ATOM 705 O O . ASP A 1 87 ? -11.250 1.773 21.184 1.00 44.09 87 ASP A O 1
#

pLDDT: mean 80.47, std 12.77, range [42.66, 94.19]

Secondary structure (DSSP, 8-state):
--S----TT--GGGSBEE-TTTS--GGGGGG-PPPSS------EE-SS-HHHHTT-SB--BTT----B-HHHHHHHHHH-GGGTT--

Foldseek 3Di:
DDPDDDDPDDDPLQAWEWDPVPAAPLVVQVVLDDDPDPRDDTDTDHNDDPVVVQVFQFGHYPSPDTDGDPVNVVVCCVPPVVSVPND